Protein AF-A0A7J4R0X3-F1 (afdb_monomer)

Foldseek 3Di:
DDLCVVVVVDPDDDPVRVVVSVVVVVVVVVVVVVVVVVVVVVVVVVLVVVLVVLVVQDPDPLLSVVVNVLSVCLPDDDPPVVSCVVSVHDPVSSVVSLVSVVVVVVVVCVVPVVDPPPPPPRVSCVVSVD

Structure (mmCIF, N/CA/C/O backbone):
data_AF-A0A7J4R0X3-F1
#
_entry.id   AF-A0A7J4R0X3-F1
#
loop_
_atom_site.group_PDB
_atom_site.id
_atom_site.type_symbol
_atom_site.label_atom_id
_atom_site.label_alt_id
_atom_site.label_comp_id
_atom_site.label_asym_id
_atom_site.label_entity_id
_atom_site.label_seq_id
_atom_site.pdbx_PDB_ins_code
_atom_site.Cartn_x
_atom_site.Cartn_y
_atom_site.Cartn_z
_atom_site.occupancy
_atom_site.B_iso_or_equiv
_atom_site.auth_seq_id
_atom_site.auth_comp_id
_atom_site.auth_asym_id
_atom_site.auth_atom_id
_atom_site.pdbx_PDB_model_num
ATOM 1 N N . GLN A 1 1 ? -29.360 -4.473 13.380 1.00 57.16 1 GLN A N 1
ATOM 2 C CA . GLN A 1 1 ? -29.152 -3.102 13.885 1.00 57.16 1 GLN A CA 1
ATOM 3 C C . GLN A 1 1 ? -27.678 -2.934 14.168 1.00 57.16 1 GLN A C 1
ATOM 5 O O . GLN A 1 1 ? -27.073 -3.864 14.689 1.00 57.16 1 GLN A O 1
ATOM 10 N N . SER A 1 2 ? -27.101 -1.804 13.778 1.00 73.62 2 SER A N 1
ATOM 11 C CA . SER A 1 2 ? -25.704 -1.481 14.085 1.00 73.62 2 SER A CA 1
ATOM 12 C C . SER A 1 2 ? -25.530 -1.263 15.594 1.00 73.62 2 SER A C 1
ATOM 14 O O . SER A 1 2 ? -26.431 -0.723 16.236 1.00 73.62 2 SER A O 1
ATOM 16 N N . ILE A 1 3 ? -24.373 -1.624 16.166 1.00 70.69 3 ILE A N 1
ATOM 17 C CA . ILE A 1 3 ? -24.020 -1.296 17.565 1.00 70.69 3 ILE A CA 1
ATOM 18 C C . ILE A 1 3 ? -24.186 0.213 17.804 1.00 70.69 3 ILE A C 1
ATOM 20 O O . ILE A 1 3 ? -24.698 0.632 18.842 1.00 70.69 3 ILE A O 1
ATOM 24 N N . ALA A 1 4 ? -23.872 1.031 16.792 1.00 73.50 4 ALA A N 1
ATOM 25 C CA . ALA A 1 4 ? -24.095 2.471 16.818 1.00 73.50 4 ALA A CA 1
ATOM 26 C C . ALA A 1 4 ? -25.578 2.841 17.005 1.00 73.50 4 ALA A C 1
ATOM 28 O O . ALA A 1 4 ? -25.881 3.738 17.780 1.00 73.50 4 ALA A O 1
ATOM 29 N N . GLU A 1 5 ? -26.516 2.137 16.366 1.00 69.12 5 GLU A N 1
ATOM 30 C CA . GLU A 1 5 ? -27.960 2.386 16.518 1.00 69.12 5 GLU A CA 1
ATOM 31 C C . GLU A 1 5 ? -28.473 1.957 17.901 1.00 69.12 5 GLU A C 1
ATOM 33 O O . GLU A 1 5 ? -29.320 2.629 18.489 1.00 69.12 5 GLU A O 1
ATOM 38 N N . VAL A 1 6 ? -27.936 0.859 18.445 1.00 66.38 6 VAL A N 1
ATOM 39 C CA . VAL A 1 6 ? -28.319 0.327 19.763 1.00 66.38 6 VAL A CA 1
ATOM 40 C C . VAL A 1 6 ? -27.826 1.235 20.893 1.00 66.38 6 VAL A C 1
ATOM 42 O O . VAL A 1 6 ? -28.569 1.504 21.840 1.00 66.38 6 VAL A O 1
ATOM 45 N N . VAL A 1 7 ? -26.596 1.743 20.779 1.00 67.19 7 VAL A N 1
ATOM 46 C CA . VAL A 1 7 ? -25.968 2.607 21.789 1.00 67.19 7 VAL A CA 1
ATOM 47 C C . VAL A 1 7 ? -26.421 4.064 21.644 1.00 67.19 7 VAL A C 1
ATOM 49 O O . VAL A 1 7 ? -26.669 4.726 22.650 1.00 67.19 7 VAL A O 1
ATOM 52 N N . SER A 1 8 ? -26.621 4.569 20.420 1.00 65.62 8 SER A N 1
ATOM 53 C CA . SER A 1 8 ? -27.015 5.968 20.184 1.00 65.62 8 SER A CA 1
ATOM 54 C C . SER A 1 8 ? -28.412 6.315 20.712 1.00 65.62 8 SER A C 1
ATOM 56 O O . SER A 1 8 ? -28.684 7.487 20.967 1.00 65.62 8 SER A O 1
ATOM 58 N N . GLY A 1 9 ? -29.305 5.333 20.875 1.00 67.75 9 GLY A N 1
ATOM 59 C CA . GLY A 1 9 ? -30.666 5.556 21.371 1.00 67.75 9 GLY A CA 1
ATOM 60 C C . GLY A 1 9 ? -30.807 5.602 22.898 1.00 67.75 9 GLY A C 1
ATOM 61 O O . GLY A 1 9 ? -31.890 5.924 23.390 1.00 67.75 9 GLY A O 1
ATOM 62 N N . ARG A 1 10 ? -29.761 5.270 23.675 1.00 70.31 10 ARG A N 1
ATOM 63 C CA . ARG A 1 10 ? -29.865 5.109 25.139 1.00 70.31 10 ARG A CA 1
ATOM 64 C C . ARG A 1 10 ? -28.820 5.927 25.890 1.00 70.31 10 ARG A C 1
ATOM 66 O O . ARG A 1 10 ? -27.625 5.809 25.670 1.00 70.31 10 ARG A O 1
ATOM 73 N N . LYS A 1 11 ? -29.280 6.704 26.877 1.00 65.62 11 LYS A N 1
ATOM 74 C CA . LYS A 1 11 ? -28.422 7.564 27.717 1.00 65.62 11 LYS A CA 1
ATOM 75 C C . LYS A 1 11 ? -27.495 6.777 28.663 1.00 65.62 11 LYS A C 1
ATOM 77 O O . LYS A 1 11 ? -26.532 7.343 29.169 1.00 65.62 11 LYS A O 1
ATOM 82 N N . LYS A 1 12 ? -27.814 5.505 28.946 1.00 74.00 12 LYS A N 1
ATOM 83 C CA . LYS A 1 12 ? -27.030 4.566 29.767 1.00 74.00 12 LYS A CA 1
ATOM 84 C C . LYS A 1 12 ? -27.199 3.142 29.223 1.00 74.00 12 LYS A C 1
ATOM 86 O O . LYS A 1 12 ? -28.323 2.751 28.916 1.00 74.00 12 LYS A O 1
ATOM 91 N N . ILE A 1 13 ? -26.107 2.384 29.167 1.00 81.44 13 ILE A N 1
ATOM 92 C CA . ILE A 1 13 ? -26.079 0.933 28.919 1.00 81.44 13 ILE A CA 1
ATOM 93 C C . ILE A 1 13 ? -25.539 0.229 30.168 1.00 81.44 13 ILE A C 1
ATOM 95 O O . ILE A 1 13 ? -24.806 0.839 30.952 1.00 81.44 13 ILE A O 1
ATOM 99 N N . SER A 1 14 ? -25.929 -1.026 30.394 1.00 86.00 14 SER A N 1
ATOM 100 C CA . SER A 1 14 ? -25.381 -1.802 31.519 1.00 86.00 14 SER A CA 1
ATOM 101 C C . SER A 1 14 ? -23.927 -2.212 31.255 1.00 86.00 14 SER A C 1
ATOM 103 O O . SER A 1 14 ? -23.495 -2.257 30.105 1.00 86.00 14 SER A O 1
ATOM 105 N N . VAL A 1 15 ? -23.168 -2.545 32.306 1.00 83.62 15 VAL A N 1
ATOM 106 C CA . VAL A 1 15 ? -21.778 -3.022 32.160 1.00 83.62 15 VAL A CA 1
ATOM 107 C C . VAL A 1 15 ? -21.723 -4.296 31.313 1.00 83.62 15 VAL A C 1
ATOM 109 O O . VAL A 1 15 ? -20.911 -4.381 30.400 1.00 83.62 15 VAL A O 1
ATOM 112 N N . THR A 1 16 ? -22.621 -5.254 31.557 1.00 86.50 16 THR A N 1
ATOM 113 C CA . THR A 1 16 ? -22.699 -6.506 30.788 1.00 86.50 16 THR A CA 1
ATOM 114 C C . THR A 1 16 ? -23.006 -6.252 29.312 1.00 86.50 16 THR A C 1
ATOM 116 O O . THR A 1 16 ? -22.350 -6.817 28.446 1.00 86.50 16 THR A O 1
ATOM 119 N N . GLU A 1 17 ? -23.957 -5.360 29.017 1.00 84.38 17 GLU A N 1
ATOM 120 C CA . GLU A 1 17 ? -24.278 -4.950 27.643 1.00 84.38 17 GLU A CA 1
ATOM 121 C C . GLU A 1 17 ? -23.088 -4.245 26.973 1.00 84.38 17 GLU A C 1
ATOM 123 O O . GLU A 1 17 ? -22.778 -4.520 25.819 1.00 84.38 17 GLU A O 1
ATOM 128 N N . GLY A 1 18 ? -22.376 -3.387 27.710 1.00 86.50 18 GLY A N 1
ATOM 129 C CA . GLY A 1 18 ? -21.166 -2.724 27.227 1.00 86.50 18 GLY A CA 1
ATOM 130 C C . GLY A 1 18 ? -20.043 -3.700 26.872 1.00 86.50 18 GLY A C 1
ATOM 131 O O . GLY A 1 18 ? -19.424 -3.539 25.827 1.00 86.50 18 GLY A O 1
ATOM 132 N N . VAL A 1 19 ? -19.806 -4.728 27.695 1.00 89.94 19 VAL A N 1
ATOM 133 C CA . VAL A 1 19 ? -18.788 -5.758 27.419 1.00 89.94 19 VAL A CA 1
ATOM 134 C C . VAL A 1 19 ? -19.110 -6.523 26.134 1.00 89.94 19 VAL A C 1
ATOM 136 O O . VAL A 1 19 ? -18.225 -6.679 25.300 1.00 89.94 19 VAL A O 1
ATOM 139 N N . VAL A 1 20 ? -20.371 -6.916 25.929 1.00 90.94 20 VAL A N 1
ATOM 140 C CA . VAL A 1 20 ? -20.801 -7.612 24.701 1.00 90.94 20 VAL A CA 1
ATOM 141 C C . VAL A 1 20 ? -20.605 -6.733 23.462 1.00 90.94 20 VAL A C 1
ATOM 143 O O . VAL A 1 20 ? -20.089 -7.199 22.451 1.00 90.94 20 VAL A O 1
ATOM 146 N N . HIS A 1 21 ? -20.970 -5.448 23.529 1.00 88.56 21 HIS A N 1
ATOM 147 C CA . HIS A 1 21 ? -20.759 -4.526 22.404 1.00 88.56 21 HIS A CA 1
ATOM 148 C C . HIS A 1 21 ? -19.272 -4.317 22.096 1.00 88.56 21 HIS A C 1
ATOM 150 O O . HIS A 1 21 ? -18.897 -4.235 20.930 1.00 88.56 21 HIS A O 1
ATOM 156 N N . LEU A 1 22 ? -18.419 -4.235 23.121 1.00 90.38 22 LEU A N 1
ATOM 157 C CA . LEU A 1 22 ? -16.971 -4.103 22.942 1.00 90.38 22 LEU A CA 1
ATOM 158 C C . LEU A 1 22 ? -16.351 -5.354 22.309 1.00 90.38 22 LEU A C 1
ATOM 160 O O . LEU A 1 22 ? -15.498 -5.223 21.437 1.00 90.38 22 LEU A O 1
ATOM 164 N N . GLU A 1 23 ? -16.792 -6.546 22.708 1.00 93.81 23 GLU A N 1
ATOM 165 C CA . GLU A 1 23 ? -16.356 -7.809 22.104 1.00 93.81 23 GLU A CA 1
ATOM 166 C C . GLU A 1 23 ? -16.719 -7.860 20.614 1.00 93.81 23 GLU A C 1
ATOM 168 O O . GLU A 1 23 ? -15.847 -8.072 19.774 1.00 93.81 23 GLU A O 1
ATOM 173 N N . GLN A 1 24 ? -17.965 -7.527 20.267 1.00 92.81 24 GLN A N 1
ATOM 174 C CA . GLN A 1 24 ? -18.412 -7.473 18.870 1.00 92.81 24 GLN A CA 1
ATOM 175 C C .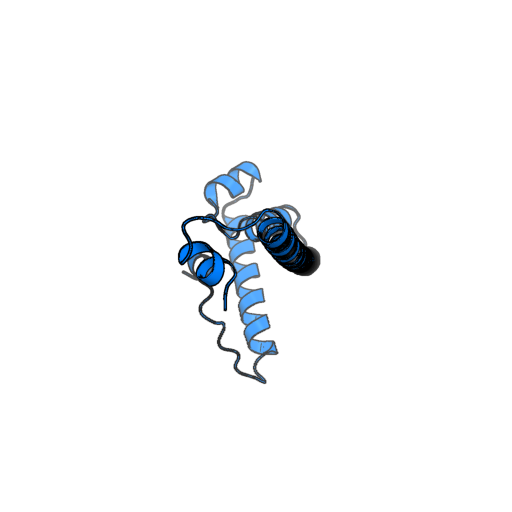 GLN A 1 24 ? -17.641 -6.438 18.037 1.00 92.81 24 GLN A C 1
ATOM 177 O O . GLN A 1 24 ? -17.324 -6.687 16.873 1.00 92.81 24 GLN A O 1
ATOM 182 N N . LEU A 1 25 ? -17.327 -5.269 18.608 1.00 93.25 25 LEU A N 1
ATOM 183 C CA . LEU A 1 25 ? -16.499 -4.265 17.933 1.00 93.25 25 LEU A CA 1
ATOM 184 C C . LEU A 1 25 ? -15.072 -4.772 17.710 1.00 93.25 25 LEU A C 1
ATOM 186 O O . LEU A 1 25 ? -14.523 -4.562 16.631 1.00 93.25 25 LEU A O 1
ATOM 190 N N . ASN A 1 26 ? -14.482 -5.456 18.691 1.00 95.94 26 ASN A N 1
ATOM 191 C CA . ASN A 1 26 ? -13.151 -6.039 18.543 1.00 95.94 26 ASN A CA 1
ATOM 192 C C . ASN A 1 26 ? -13.122 -7.097 17.436 1.00 95.94 26 ASN A C 1
ATOM 194 O O . ASN A 1 26 ? -12.239 -7.047 16.586 1.00 95.94 26 ASN A O 1
ATOM 198 N N . GLU A 1 27 ? -14.115 -7.986 17.368 1.00 96.50 27 GLU A N 1
ATOM 199 C CA . GLU A 1 27 ? -14.217 -8.975 16.286 1.00 96.50 27 GLU A CA 1
ATOM 200 C C . GLU A 1 27 ? -14.303 -8.314 14.899 1.00 96.50 27 GLU A C 1
ATOM 202 O O . GLU A 1 27 ? -13.666 -8.766 13.940 1.00 96.50 27 GLU A O 1
ATOM 207 N N . GLN A 1 28 ? -15.062 -7.217 14.782 1.00 95.88 28 GLN A N 1
ATOM 208 C CA . GLN A 1 28 ? -15.153 -6.441 13.542 1.00 95.88 28 GLN A CA 1
ATOM 209 C C . GLN A 1 28 ? -13.823 -5.776 13.177 1.00 95.88 28 GLN A C 1
ATOM 211 O O . GLN A 1 28 ? -13.431 -5.798 12.008 1.00 95.88 28 GLN A O 1
ATOM 216 N N . LEU A 1 29 ? -13.116 -5.208 14.157 1.00 96.69 29 LEU A N 1
ATOM 217 C CA . LEU A 1 29 ? -11.791 -4.625 13.948 1.00 96.69 29 LEU A CA 1
ATOM 218 C C . LEU A 1 29 ? -10.786 -5.687 13.495 1.00 96.69 29 LEU A C 1
ATOM 220 O O . LEU A 1 29 ? -10.101 -5.483 12.497 1.00 96.69 29 LEU A O 1
ATOM 224 N N . GLU A 1 30 ? -10.769 -6.856 14.131 1.00 97.31 30 GLU A N 1
ATOM 225 C CA . GLU A 1 30 ? -9.907 -7.965 13.718 1.00 97.31 30 GLU A CA 1
ATOM 226 C C . GLU A 1 30 ? -10.216 -8.449 12.296 1.00 97.31 30 GLU A C 1
ATOM 228 O O . GLU A 1 30 ? -9.317 -8.833 11.542 1.00 97.31 30 GLU A O 1
ATOM 233 N N . GLN A 1 31 ? -11.490 -8.450 11.895 1.00 97.06 31 GLN A N 1
ATOM 234 C CA . GLN A 1 31 ? -11.865 -8.783 10.524 1.00 97.06 31 GLN A CA 1
ATOM 235 C C . GLN A 1 31 ? -11.346 -7.742 9.527 1.00 97.06 31 GLN A C 1
ATOM 237 O O . GLN A 1 31 ? -10.830 -8.125 8.473 1.00 97.06 31 GLN A O 1
ATOM 242 N N . LEU A 1 32 ? -11.462 -6.452 9.853 1.00 96.75 32 LEU A N 1
ATOM 243 C CA . LEU A 1 32 ? -10.922 -5.369 9.032 1.00 96.75 32 LEU A CA 1
ATOM 244 C C . LEU A 1 32 ? -9.398 -5.447 8.929 1.00 96.75 32 LEU A C 1
ATOM 246 O O . LEU A 1 32 ? -8.863 -5.267 7.837 1.00 96.75 32 LEU A O 1
ATOM 250 N N . ASP A 1 33 ? -8.707 -5.786 10.014 1.00 96.06 33 ASP A N 1
ATOM 251 C CA . ASP A 1 33 ? -7.257 -5.971 10.005 1.00 96.06 33 ASP A CA 1
ATOM 252 C C . ASP A 1 33 ? -6.846 -7.133 9.095 1.00 96.06 33 ASP A C 1
ATOM 254 O O . ASP A 1 33 ? -5.985 -6.961 8.233 1.00 96.06 33 ASP A O 1
ATOM 258 N N . ARG A 1 34 ? -7.536 -8.280 9.160 1.00 95.81 34 ARG A N 1
ATOM 259 C CA . ARG A 1 34 ? -7.295 -9.396 8.224 1.00 95.81 34 ARG A CA 1
ATOM 260 C C . ARG A 1 34 ? -7.522 -8.994 6.766 1.00 95.81 34 ARG A C 1
ATOM 262 O O . ARG A 1 34 ? -6.755 -9.387 5.886 1.00 95.81 34 ARG A O 1
ATOM 269 N N . GLN A 1 35 ? -8.570 -8.218 6.490 1.00 96.31 35 GLN A N 1
ATOM 270 C CA . GLN A 1 35 ? -8.840 -7.707 5.143 1.00 96.31 35 GLN A CA 1
ATOM 271 C C . GLN A 1 35 ? -7.755 -6.729 4.683 1.00 96.31 35 GLN A C 1
ATOM 273 O O . GLN A 1 35 ? -7.297 -6.804 3.542 1.00 96.31 35 GLN A O 1
ATOM 278 N N . ARG A 1 36 ? -7.309 -5.838 5.570 1.00 94.94 36 ARG A N 1
ATOM 279 C CA . ARG A 1 36 ? -6.209 -4.908 5.316 1.00 94.94 36 ARG A CA 1
ATOM 280 C C . ARG A 1 36 ? -4.919 -5.658 5.005 1.00 94.94 36 ARG A C 1
ATOM 282 O O . ARG A 1 36 ? -4.258 -5.323 4.025 1.00 94.94 36 ARG A O 1
ATOM 289 N N . ASP A 1 37 ? -4.583 -6.680 5.778 1.00 92.94 37 ASP A N 1
ATOM 290 C CA . ASP A 1 37 ? -3.382 -7.483 5.559 1.00 92.94 37 ASP A CA 1
ATOM 291 C C . ASP A 1 37 ? -3.449 -8.248 4.233 1.00 92.94 37 ASP A C 1
ATOM 293 O O . ASP A 1 37 ? -2.467 -8.273 3.490 1.00 92.94 37 ASP A O 1
ATOM 297 N N . ALA A 1 38 ? -4.618 -8.784 3.868 1.00 93.81 38 ALA A N 1
ATOM 298 C CA . ALA A 1 38 ? -4.831 -9.400 2.558 1.00 93.81 38 ALA A CA 1
ATOM 299 C C . ALA A 1 38 ? -4.629 -8.398 1.406 1.00 93.81 38 ALA A C 1
ATOM 301 O O . ALA A 1 38 ? -3.989 -8.722 0.404 1.00 93.81 38 ALA A O 1
ATOM 302 N N . LEU A 1 39 ? -5.121 -7.164 1.555 1.00 89.88 39 LEU A N 1
ATOM 303 C CA . LEU A 1 39 ? -4.902 -6.092 0.580 1.00 89.88 39 LEU A CA 1
ATOM 304 C C . LEU A 1 39 ? -3.427 -5.688 0.488 1.00 89.88 39 LEU A C 1
ATOM 306 O O . LEU A 1 39 ? -2.921 -5.480 -0.614 1.00 89.88 39 LEU A O 1
ATOM 310 N N . ILE A 1 40 ? -2.718 -5.611 1.617 1.00 82.62 40 ILE A N 1
ATOM 311 C CA . ILE A 1 40 ? -1.272 -5.355 1.643 1.00 82.62 40 ILE A CA 1
ATOM 312 C C . ILE A 1 40 ? -0.524 -6.486 0.931 1.00 82.62 40 ILE A C 1
ATOM 314 O O . ILE A 1 40 ? 0.334 -6.212 0.092 1.00 82.62 40 ILE A O 1
ATOM 318 N N . ALA A 1 41 ? -0.861 -7.745 1.211 1.00 90.00 41 ALA A N 1
ATOM 319 C CA . ALA A 1 41 ? -0.245 -8.901 0.569 1.00 90.00 41 ALA A CA 1
ATOM 320 C C . ALA A 1 41 ? -0.470 -8.888 -0.949 1.00 90.00 41 ALA A C 1
ATOM 322 O O . ALA A 1 41 ? 0.485 -9.038 -1.713 1.00 90.00 41 ALA A O 1
ATOM 323 N N . LEU A 1 42 ? -1.702 -8.621 -1.396 1.00 87.50 42 LEU A N 1
ATOM 324 C CA . LEU A 1 42 ? -2.024 -8.488 -2.816 1.00 87.50 42 LEU A CA 1
ATOM 325 C C . LEU A 1 42 ? -1.255 -7.331 -3.465 1.00 87.50 42 LEU A C 1
ATOM 327 O O . LEU A 1 42 ? -0.698 -7.493 -4.550 1.00 87.50 42 LEU A O 1
ATOM 331 N N . HIS A 1 43 ? -1.175 -6.181 -2.794 1.00 83.88 43 HIS A N 1
ATOM 332 C CA . HIS A 1 43 ? -0.386 -5.044 -3.256 1.00 83.88 43 HIS A CA 1
ATOM 333 C C . HIS A 1 43 ? 1.089 -5.427 -3.454 1.00 83.88 43 HIS A C 1
ATOM 335 O O . HIS A 1 43 ? 1.662 -5.138 -4.506 1.00 83.88 43 HIS A O 1
ATOM 341 N N . GLN A 1 44 ? 1.702 -6.126 -2.491 1.00 86.56 44 GLN A N 1
ATOM 342 C CA . GLN A 1 44 ? 3.087 -6.591 -2.628 1.00 86.56 44 GLN A CA 1
ATOM 343 C C . GLN A 1 44 ? 3.246 -7.643 -3.728 1.00 86.56 44 GLN A C 1
ATOM 345 O O . GLN A 1 44 ? 4.221 -7.601 -4.476 1.00 86.56 44 GLN A O 1
ATOM 350 N N . GLN A 1 45 ? 2.284 -8.552 -3.881 1.00 87.06 45 GLN A N 1
ATOM 351 C CA . GLN A 1 45 ? 2.303 -9.552 -4.947 1.00 87.06 45 GLN A CA 1
ATOM 352 C C . GLN A 1 45 ? 2.249 -8.902 -6.335 1.00 87.06 45 GLN A C 1
ATOM 354 O O . GLN A 1 45 ? 3.003 -9.290 -7.228 1.00 87.06 45 GLN A O 1
ATOM 359 N N . ILE A 1 46 ? 1.377 -7.907 -6.523 1.00 83.56 46 ILE A N 1
ATOM 360 C CA . ILE A 1 46 ? 1.297 -7.140 -7.771 1.00 83.56 46 ILE A CA 1
ATOM 361 C C . ILE A 1 46 ? 2.619 -6.409 -8.010 1.00 83.56 46 ILE A C 1
ATOM 363 O O . ILE A 1 46 ? 3.183 -6.539 -9.093 1.00 83.56 46 ILE A O 1
ATOM 367 N N . ARG A 1 47 ? 3.160 -5.718 -6.999 1.00 82.94 47 ARG A N 1
ATOM 368 C CA . ARG A 1 47 ? 4.455 -5.030 -7.107 1.00 82.94 47 ARG A CA 1
ATOM 369 C C . ARG A 1 47 ? 5.576 -5.984 -7.523 1.00 82.94 47 ARG A C 1
ATOM 371 O O . ARG A 1 47 ? 6.313 -5.670 -8.449 1.00 82.94 47 ARG A O 1
ATOM 378 N N . GLY A 1 48 ? 5.670 -7.159 -6.900 1.00 82.56 48 GLY A N 1
ATOM 379 C CA . GLY A 1 48 ? 6.676 -8.168 -7.242 1.00 82.56 48 GLY A CA 1
ATOM 380 C C . GLY A 1 48 ? 6.541 -8.681 -8.678 1.00 82.56 48 GLY A C 1
ATOM 381 O O . GLY A 1 48 ? 7.538 -8.817 -9.381 1.00 82.56 48 GLY A O 1
ATOM 382 N N . ARG A 1 49 ? 5.308 -8.898 -9.155 1.00 85.94 49 ARG A N 1
ATOM 383 C CA . ARG A 1 49 ? 5.044 -9.291 -10.551 1.00 85.94 49 ARG A CA 1
ATOM 384 C C . ARG A 1 49 ? 5.459 -8.218 -11.551 1.00 85.94 49 ARG A C 1
ATOM 386 O O . ARG A 1 49 ? 6.070 -8.546 -12.561 1.00 85.94 49 ARG A O 1
ATOM 393 N N . VA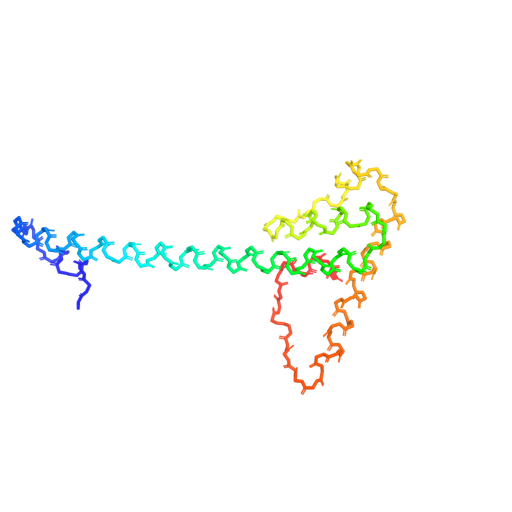L A 1 50 ? 5.127 -6.957 -11.276 1.00 82.12 50 VAL A N 1
ATOM 394 C CA . VAL A 1 50 ? 5.522 -5.841 -12.144 1.00 82.12 50 VAL A CA 1
ATOM 395 C C . VAL A 1 50 ? 7.042 -5.680 -12.128 1.00 82.12 50 VAL A C 1
ATOM 397 O O . VAL A 1 50 ? 7.637 -5.540 -13.188 1.00 82.12 50 VAL A O 1
ATOM 400 N N . SER A 1 51 ? 7.678 -5.776 -10.958 1.00 82.94 51 SER A N 1
ATOM 401 C CA . SER A 1 51 ? 9.13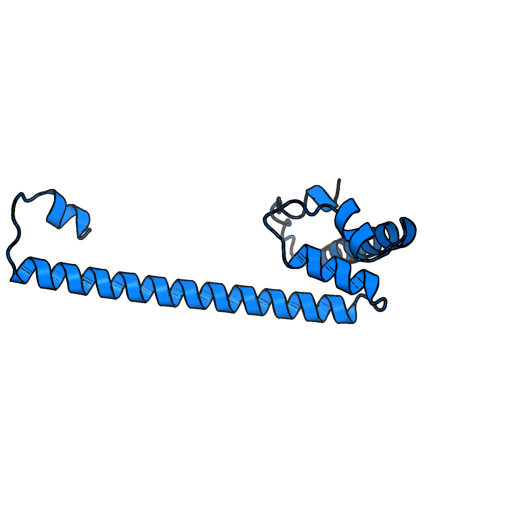4 -5.685 -10.818 1.00 82.94 51 SER A CA 1
ATOM 402 C C . SER A 1 51 ? 9.856 -6.760 -11.646 1.00 82.94 51 SER A C 1
ATOM 404 O O . SER A 1 51 ? 10.728 -6.432 -12.446 1.00 82.94 51 SER A O 1
ATOM 406 N N . ALA A 1 52 ? 9.405 -8.017 -11.572 1.00 85.00 52 ALA A N 1
ATOM 407 C CA . ALA A 1 52 ? 9.953 -9.105 -12.385 1.00 85.00 52 ALA A CA 1
ATOM 408 C C . ALA A 1 52 ? 9.754 -8.895 -13.901 1.00 85.00 52 ALA A C 1
ATOM 410 O O . ALA A 1 52 ? 10.625 -9.248 -14.697 1.00 85.00 52 ALA A O 1
ATOM 411 N N . ALA A 1 53 ? 8.619 -8.315 -14.311 1.00 83.19 53 ALA A N 1
ATOM 412 C CA . ALA A 1 53 ? 8.375 -7.975 -15.712 1.00 83.19 53 ALA A CA 1
ATOM 413 C C . ALA A 1 53 ? 9.325 -6.868 -16.194 1.00 83.19 53 ALA A C 1
ATOM 415 O O . ALA A 1 53 ? 9.940 -7.013 -17.244 1.00 83.19 53 ALA A O 1
ATOM 416 N N . VAL A 1 54 ? 9.527 -5.815 -15.394 1.00 84.69 54 VAL A N 1
ATOM 417 C CA . VAL A 1 54 ? 10.492 -4.740 -15.691 1.00 84.69 54 VAL A CA 1
ATOM 418 C C . VAL A 1 54 ? 11.908 -5.290 -15.830 1.00 84.69 54 VAL A C 1
ATOM 420 O O . VAL A 1 54 ? 12.606 -4.942 -16.778 1.00 84.69 54 VAL A O 1
ATOM 423 N N . ASP A 1 55 ? 12.322 -6.187 -14.936 1.00 84.25 55 ASP A N 1
ATOM 424 C CA . ASP A 1 55 ? 13.653 -6.795 -15.007 1.00 84.25 55 ASP A CA 1
ATOM 425 C C . ASP A 1 55 ? 13.856 -7.664 -16.259 1.00 84.25 55 ASP A C 1
ATOM 427 O O . ASP A 1 55 ? 14.991 -7.856 -16.691 1.00 84.25 55 ASP A O 1
ATOM 431 N N . THR A 1 56 ? 12.768 -8.164 -16.853 1.00 85.12 56 THR A N 1
ATOM 432 C CA . THR A 1 56 ? 12.788 -8.935 -18.106 1.00 85.12 56 THR A CA 1
ATOM 433 C C . THR A 1 56 ? 12.732 -8.030 -19.340 1.00 85.12 56 THR A C 1
ATOM 435 O O . THR A 1 56 ? 13.401 -8.296 -20.334 1.00 85.12 56 THR A O 1
ATOM 438 N N . ASP A 1 57 ? 11.932 -6.962 -19.293 1.00 81.00 57 ASP A N 1
ATOM 439 C CA . ASP A 1 57 ? 11.621 -6.117 -20.451 1.00 81.00 57 ASP A CA 1
ATOM 440 C C . ASP A 1 57 ? 12.652 -5.006 -20.720 1.00 81.00 57 ASP A C 1
ATOM 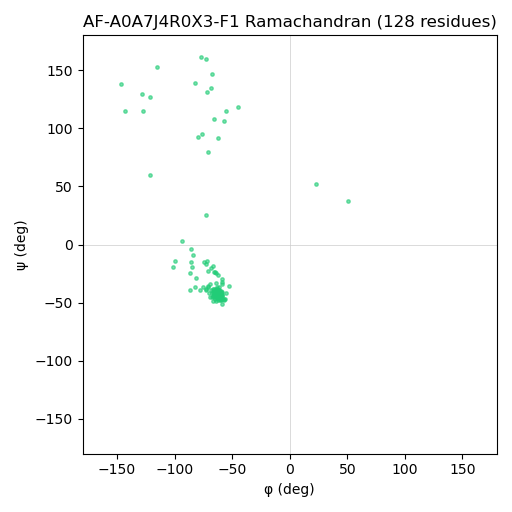442 O O . ASP A 1 57 ? 12.640 -4.415 -21.811 1.00 81.00 57 ASP A O 1
ATOM 446 N N . PHE A 1 58 ? 13.515 -4.716 -19.739 1.00 81.56 58 PHE A N 1
ATOM 447 C CA . PHE A 1 58 ? 14.522 -3.656 -19.780 1.00 81.56 58 PHE A CA 1
ATOM 448 C C . PHE A 1 58 ? 15.912 -4.204 -19.434 1.00 81.56 58 PHE A C 1
ATOM 450 O O . PHE A 1 58 ? 16.185 -4.598 -18.303 1.00 81.56 58 PHE A O 1
ATOM 457 N N . GLU A 1 59 ? 16.833 -4.171 -20.396 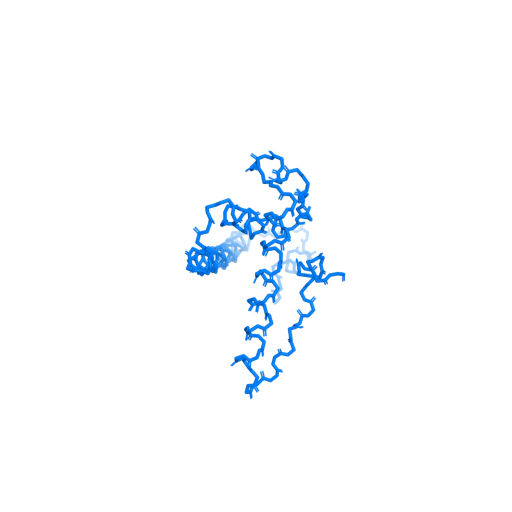1.00 78.75 59 GLU A N 1
ATOM 458 C CA . GLU A 1 59 ? 18.213 -4.631 -20.189 1.00 78.75 59 GLU A CA 1
ATOM 459 C C . GLU A 1 59 ? 19.054 -3.587 -19.434 1.00 78.75 59 GLU A C 1
ATOM 461 O O . GLU A 1 59 ? 19.836 -3.918 -18.533 1.00 78.75 59 GLU A O 1
ATOM 466 N N . ASP A 1 60 ? 18.851 -2.307 -19.749 1.00 82.81 60 ASP A N 1
ATOM 467 C CA . ASP A 1 60 ? 19.622 -1.212 -19.174 1.00 82.81 60 ASP A CA 1
ATOM 468 C C . ASP A 1 60 ? 19.254 -0.959 -17.700 1.00 82.81 60 ASP A C 1
ATOM 470 O O . ASP A 1 60 ? 18.086 -0.866 -17.311 1.00 82.81 60 ASP A O 1
ATOM 474 N N . TYR A 1 61 ? 20.282 -0.864 -16.855 1.00 80.50 61 TYR A N 1
ATOM 475 C CA . TYR A 1 61 ? 20.129 -0.692 -15.410 1.00 80.50 61 TYR A CA 1
ATOM 476 C C . TYR A 1 61 ? 19.467 0.642 -15.041 1.00 80.50 61 TYR A C 1
ATOM 478 O O . TYR A 1 61 ? 18.629 0.706 -14.138 1.00 80.50 61 TYR A O 1
ATOM 486 N N . SER A 1 62 ? 19.835 1.712 -15.739 1.00 76.12 62 SER A N 1
ATOM 487 C CA . SER A 1 62 ? 19.341 3.059 -15.472 1.00 76.12 62 SER A CA 1
ATOM 488 C C . SER A 1 62 ? 17.869 3.197 -15.887 1.00 76.12 62 SER A C 1
ATOM 490 O O . SER A 1 62 ? 17.060 3.774 -15.156 1.00 76.12 62 SER A O 1
ATOM 492 N N . GLN A 1 63 ? 17.487 2.524 -16.978 1.00 77.00 63 GLN A N 1
ATOM 493 C CA . GLN A 1 63 ? 16.104 2.383 -17.420 1.00 77.00 63 GLN A CA 1
ATOM 494 C C . GLN A 1 63 ? 15.253 1.598 -16.415 1.00 77.00 63 GLN A C 1
ATOM 496 O O . GLN A 1 63 ? 14.196 2.080 -16.005 1.00 77.00 63 GLN A O 1
ATOM 501 N N . ARG A 1 64 ? 15.731 0.434 -15.952 1.00 85.06 64 ARG A N 1
ATOM 502 C CA . ARG A 1 64 ? 15.058 -0.356 -14.902 1.00 85.06 64 ARG A CA 1
ATOM 503 C C . ARG A 1 64 ? 14.851 0.444 -13.629 1.00 85.06 64 ARG A C 1
ATOM 505 O O . ARG A 1 64 ? 13.749 0.466 -13.092 1.00 85.06 64 ARG A O 1
ATOM 512 N N . THR A 1 65 ? 15.896 1.128 -13.170 1.00 79.56 65 THR A N 1
ATOM 513 C CA . THR A 1 65 ? 15.848 1.929 -11.941 1.00 79.56 65 THR A CA 1
ATOM 514 C C . THR A 1 65 ? 14.790 3.025 -12.039 1.00 79.56 65 THR A C 1
ATOM 516 O O . THR A 1 65 ? 14.009 3.212 -11.107 1.00 79.56 65 THR A O 1
ATOM 519 N N . MET A 1 66 ? 14.701 3.698 -13.190 1.00 77.69 66 MET A N 1
ATOM 520 C CA . MET A 1 66 ? 13.669 4.702 -13.416 1.00 77.69 66 MET A CA 1
ATOM 521 C C . MET A 1 66 ? 12.264 4.086 -13.429 1.00 77.69 66 MET A C 1
ATOM 523 O O . MET A 1 66 ? 11.383 4.588 -12.741 1.00 77.69 66 MET A O 1
ATOM 527 N N . VAL A 1 67 ? 12.035 2.977 -14.138 1.00 79.50 67 VAL A N 1
ATOM 528 C CA . VAL A 1 67 ? 10.707 2.337 -14.177 1.00 79.50 67 VAL A CA 1
ATOM 529 C C . VAL A 1 67 ? 10.282 1.823 -12.794 1.00 79.50 67 VAL A C 1
ATOM 531 O O . VAL A 1 67 ? 9.135 2.041 -12.400 1.00 79.50 67 VAL A O 1
ATOM 534 N N . HIS A 1 68 ? 11.195 1.233 -12.013 1.00 81.31 68 HIS A N 1
ATOM 535 C CA . HIS A 1 68 ? 10.925 0.826 -10.627 1.00 81.31 68 HIS A CA 1
ATOM 536 C C . HIS A 1 68 ? 10.521 2.023 -9.752 1.00 81.31 68 HIS A C 1
ATOM 538 O O . HIS A 1 68 ? 9.476 1.966 -9.104 1.00 81.31 68 HIS A O 1
ATOM 544 N N . ALA A 1 69 ? 11.254 3.143 -9.801 1.00 76.12 69 ALA A N 1
ATOM 545 C CA . ALA A 1 69 ? 10.919 4.355 -9.038 1.00 76.12 69 ALA A CA 1
ATOM 546 C C . ALA A 1 69 ? 9.517 4.905 -9.369 1.00 76.12 69 ALA A C 1
ATOM 548 O O . ALA A 1 69 ? 8.796 5.417 -8.504 1.00 76.12 69 ALA A O 1
ATOM 549 N N . LEU A 1 70 ? 9.107 4.762 -10.629 1.00 72.75 70 LEU A N 1
ATOM 550 C CA . LEU A 1 70 ? 7.809 5.211 -11.109 1.00 72.75 70 LEU A CA 1
ATOM 551 C C . LEU A 1 70 ? 6.661 4.294 -10.655 1.00 72.75 70 LEU A C 1
ATOM 553 O O . LEU A 1 70 ? 5.587 4.786 -10.309 1.00 72.75 70 LEU A O 1
ATOM 557 N N . ILE A 1 71 ? 6.886 2.977 -10.596 1.00 73.19 71 ILE A N 1
ATOM 558 C CA . ILE A 1 71 ? 5.914 1.998 -10.072 1.00 73.19 71 ILE A CA 1
ATOM 559 C C . ILE A 1 71 ? 5.739 2.142 -8.556 1.00 73.19 71 ILE A C 1
ATOM 561 O O . ILE A 1 71 ? 4.645 1.933 -8.030 1.00 73.19 71 ILE A O 1
ATOM 565 N N . GLU A 1 72 ? 6.804 2.507 -7.843 1.00 69.00 72 GLU A N 1
ATOM 566 C CA . GLU A 1 72 ? 6.805 2.648 -6.384 1.00 69.00 72 GLU A CA 1
ATOM 567 C C . GLU A 1 72 ? 6.054 3.888 -5.882 1.00 69.00 72 GLU A C 1
ATOM 569 O O . GLU A 1 72 ? 5.646 3.926 -4.718 1.00 69.00 72 GLU A O 1
ATOM 574 N N . THR A 1 73 ? 5.786 4.862 -6.762 1.00 60.56 73 THR A N 1
ATOM 575 C CA . THR A 1 73 ? 5.171 6.147 -6.394 1.00 60.56 73 THR A CA 1
ATOM 576 C C . THR A 1 73 ? 3.849 6.422 -7.135 1.00 60.56 73 THR A C 1
ATOM 578 O O . THR A 1 73 ? 3.713 7.438 -7.813 1.00 60.56 73 THR A O 1
ATOM 581 N N . PRO A 1 74 ? 2.802 5.584 -7.000 1.00 55.16 74 PRO A N 1
ATOM 582 C CA . PRO A 1 74 ? 1.583 5.736 -7.800 1.00 55.16 74 PRO A CA 1
ATOM 583 C C . PRO A 1 74 ? 0.713 6.948 -7.415 1.00 55.16 74 PRO A C 1
ATOM 585 O O . PRO A 1 74 ? -0.196 7.306 -8.159 1.00 55.16 74 PRO A O 1
ATOM 588 N N . ARG A 1 75 ? 0.942 7.574 -6.249 1.00 54.66 75 ARG A N 1
ATOM 589 C CA . ARG A 1 75 ? 0.093 8.664 -5.718 1.00 54.66 75 ARG A CA 1
ATOM 590 C C . ARG A 1 75 ? 0.641 10.073 -5.950 1.00 54.66 75 ARG A C 1
ATOM 592 O O . ARG A 1 75 ? -0.100 11.033 -5.759 1.00 54.66 75 ARG A O 1
ATOM 599 N N . ILE A 1 76 ? 1.912 10.212 -6.323 1.00 56.66 76 ILE A N 1
ATOM 600 C CA . ILE A 1 76 ? 2.567 11.508 -6.543 1.00 56.66 76 ILE A CA 1
ATOM 601 C C . ILE A 1 76 ? 3.053 11.506 -7.982 1.00 56.66 76 ILE A C 1
ATOM 603 O O . ILE A 1 76 ? 3.746 10.575 -8.380 1.00 56.66 76 ILE A O 1
ATOM 607 N N . LYS A 1 77 ? 2.686 12.530 -8.762 1.00 62.69 77 LYS A N 1
ATOM 608 C CA . LYS A 1 77 ? 3.234 12.711 -10.108 1.00 62.69 77 LYS A CA 1
ATOM 609 C C . LYS A 1 77 ? 4.766 12.744 -9.985 1.00 62.69 77 LYS A C 1
ATOM 611 O O . LYS A 1 77 ? 5.276 13.664 -9.347 1.00 62.69 77 LYS A O 1
ATOM 616 N N . PRO A 1 78 ? 5.488 11.769 -10.547 1.00 65.62 78 PRO A N 1
ATOM 617 C CA . PRO A 1 78 ? 6.929 11.709 -10.402 1.00 65.62 78 PRO A CA 1
ATOM 618 C C . PRO A 1 78 ? 7.572 12.864 -11.170 1.00 65.62 78 PRO A C 1
ATOM 620 O O . PRO A 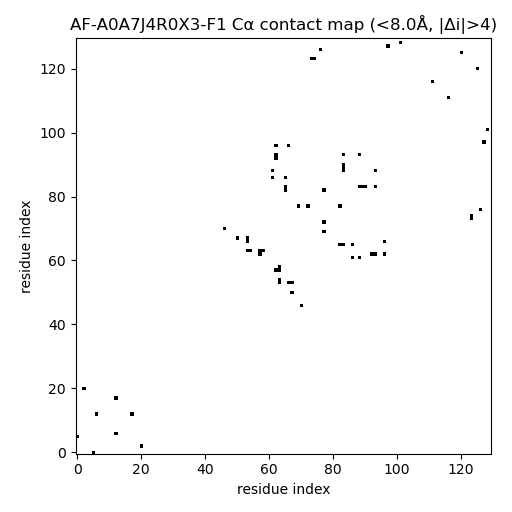1 78 ? 7.200 13.166 -12.308 1.00 65.62 78 PRO A O 1
ATOM 623 N N . ASP A 1 79 ? 8.532 13.528 -10.531 1.00 75.31 79 ASP A N 1
ATOM 624 C CA . ASP A 1 79 ? 9.351 14.544 -11.183 1.00 75.31 79 ASP A CA 1
ATOM 625 C C . ASP A 1 79 ? 10.434 13.843 -12.007 1.00 75.31 79 ASP A C 1
ATOM 627 O O . ASP A 1 79 ? 11.512 13.508 -11.515 1.00 75.31 79 ASP A O 1
ATOM 631 N N . LEU A 1 80 ? 10.121 13.603 -13.281 1.00 72.69 80 LEU A N 1
ATOM 632 C CA . LEU A 1 80 ? 11.029 12.951 -14.227 1.00 72.69 80 LEU A CA 1
ATOM 633 C C . LEU A 1 80 ? 12.352 13.716 -14.386 1.00 72.69 80 LEU A C 1
ATOM 635 O O . LEU A 1 80 ? 13.383 13.104 -14.651 1.00 72.69 80 LEU A O 1
ATOM 639 N N . GLY A 1 81 ? 12.338 15.042 -14.215 1.00 73.69 81 GLY A N 1
ATOM 640 C CA . GLY A 1 81 ? 13.540 15.867 -14.297 1.00 73.69 81 GLY A CA 1
ATOM 641 C C . GLY A 1 81 ? 14.450 15.678 -13.086 1.00 73.69 81 GLY A C 1
ATOM 642 O O . GLY A 1 81 ? 15.670 15.617 -13.242 1.00 73.69 81 GLY A O 1
ATOM 643 N N . LEU A 1 82 ? 13.869 15.552 -11.891 1.00 77.88 82 LEU A N 1
ATOM 644 C CA . LEU A 1 82 ? 14.611 15.215 -10.677 1.00 77.88 82 LEU A CA 1
ATOM 645 C C . LEU A 1 82 ? 15.174 13.790 -10.750 1.00 77.88 82 LEU A C 1
ATOM 647 O O . LEU A 1 82 ? 16.373 13.609 -10.554 1.00 77.88 82 LEU A O 1
ATOM 651 N N . MET A 1 83 ? 14.348 12.808 -11.124 1.00 73.81 83 MET A N 1
ATOM 652 C CA . MET A 1 83 ? 14.772 11.408 -11.253 1.00 73.81 83 MET A CA 1
ATOM 653 C C . MET A 1 83 ? 15.914 11.248 -12.258 1.00 73.81 83 MET A C 1
ATOM 655 O O . MET A 1 83 ? 16.899 10.573 -11.977 1.00 73.81 83 MET A O 1
ATOM 659 N N . ALA A 1 84 ? 15.830 11.915 -13.410 1.00 75.06 84 ALA A N 1
ATOM 660 C CA . ALA A 1 84 ? 16.896 11.870 -14.401 1.00 75.06 84 ALA A CA 1
ATOM 661 C C . ALA A 1 84 ? 18.223 12.427 -13.875 1.00 75.06 84 ALA A C 1
ATOM 663 O O . ALA A 1 84 ? 19.280 11.869 -14.158 1.00 75.06 84 ALA A O 1
ATOM 664 N N . ARG A 1 85 ? 18.176 13.503 -13.081 1.00 80.25 85 ARG A N 1
ATOM 665 C CA . ARG A 1 85 ? 19.372 14.078 -12.452 1.00 80.25 85 ARG A CA 1
ATOM 666 C C . ARG A 1 85 ? 19.963 13.147 -11.400 1.00 80.25 85 ARG A C 1
ATOM 668 O O . ARG A 1 85 ? 21.171 12.952 -11.395 1.00 80.25 85 ARG A O 1
ATOM 675 N N . GLU A 1 86 ? 19.131 12.570 -10.537 1.00 81.00 86 GLU A N 1
ATOM 676 C CA . GLU A 1 86 ? 19.576 11.635 -9.492 1.00 81.00 86 GLU A CA 1
ATOM 677 C C . GLU A 1 86 ? 20.181 10.354 -10.080 1.00 81.00 86 GLU A C 1
ATOM 679 O O . GLU A 1 86 ? 21.134 9.805 -9.530 1.00 81.00 86 GLU A O 1
ATOM 684 N N . LEU A 1 87 ? 19.668 9.913 -11.229 1.00 77.25 87 LEU A N 1
ATOM 685 C CA . LEU A 1 87 ? 20.117 8.709 -11.927 1.00 77.25 87 LEU A CA 1
ATOM 686 C C . LEU A 1 87 ? 21.192 8.973 -12.996 1.00 77.25 87 LEU A C 1
ATOM 688 O O . LEU A 1 87 ? 21.603 8.032 -13.672 1.00 77.25 87 LEU A O 1
ATOM 692 N N . ASN A 1 88 ? 21.666 10.218 -13.150 1.00 81.31 88 ASN A N 1
ATOM 693 C CA . ASN A 1 88 ? 22.600 10.641 -14.206 1.00 81.31 88 ASN A CA 1
ATOM 694 C C . ASN A 1 88 ? 22.162 10.227 -15.629 1.00 81.31 88 ASN A C 1
ATOM 696 O O . ASN A 1 88 ? 22.989 9.875 -16.470 1.00 81.31 88 ASN A O 1
ATOM 700 N N . LEU A 1 89 ? 20.858 10.276 -15.901 1.00 80.69 89 LEU A N 1
ATOM 701 C CA . LEU A 1 89 ? 20.264 9.922 -17.187 1.00 80.69 89 LEU A CA 1
ATOM 702 C C . LEU A 1 89 ? 20.349 11.081 -18.179 1.00 80.69 89 LEU A C 1
ATOM 704 O O . LEU A 1 89 ? 20.068 12.237 -17.848 1.00 80.69 89 LEU A O 1
ATOM 708 N N . SER A 1 90 ? 20.667 10.765 -19.433 1.00 82.12 90 SER A N 1
ATOM 709 C CA . SER A 1 90 ? 20.545 11.721 -20.530 1.00 82.12 90 SER A CA 1
ATOM 710 C C . SER A 1 90 ? 19.084 11.880 -20.970 1.00 82.12 90 SER A C 1
ATOM 712 O O . SER A 1 90 ? 18.239 11.011 -20.749 1.00 82.12 90 SER A O 1
ATOM 714 N N . GLN A 1 91 ? 18.773 12.972 -21.676 1.00 77.44 91 GLN A N 1
ATOM 715 C CA . GLN A 1 91 ? 17.441 13.165 -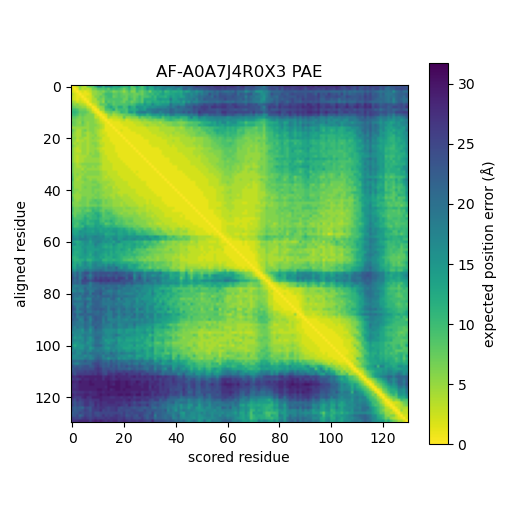22.270 1.00 77.44 91 GLN A CA 1
ATOM 716 C C . GLN A 1 91 ? 17.066 12.039 -23.251 1.00 77.44 91 GLN A C 1
ATOM 718 O O . GLN A 1 91 ? 15.890 11.686 -23.359 1.00 77.44 91 GLN A O 1
ATOM 723 N N . SER A 1 92 ? 18.051 11.461 -23.949 1.00 80.38 92 SER A N 1
ATOM 724 C CA . SER A 1 92 ? 17.844 10.293 -24.811 1.00 80.38 92 SER A CA 1
ATOM 725 C C . SER A 1 92 ? 17.458 9.049 -24.016 1.00 80.38 92 SER A C 1
ATOM 727 O O . SER A 1 92 ? 16.567 8.326 -24.455 1.00 80.38 92 SER A O 1
ATOM 729 N N . ASP A 1 93 ? 18.044 8.834 -22.836 1.00 75.69 93 ASP A N 1
ATOM 730 C CA . ASP A 1 93 ? 17.715 7.677 -21.996 1.00 75.69 93 ASP A CA 1
ATOM 731 C C . ASP A 1 93 ? 16.283 7.778 -21.468 1.00 75.69 93 ASP A C 1
ATOM 733 O O . ASP A 1 93 ? 15.523 6.814 -21.538 1.00 75.69 93 ASP A O 1
ATOM 737 N N . ILE A 1 94 ? 15.861 8.972 -21.037 1.00 77.25 94 ILE A N 1
ATOM 738 C CA . ILE A 1 94 ? 14.474 9.221 -20.617 1.00 77.25 94 ILE A CA 1
ATOM 739 C C . ILE A 1 94 ? 13.504 8.954 -21.764 1.00 77.25 94 ILE A C 1
ATOM 741 O O . ILE A 1 94 ? 12.496 8.269 -21.586 1.00 77.25 94 ILE A O 1
ATOM 745 N N . SER A 1 95 ? 13.802 9.475 -22.955 1.00 78.25 95 SER A N 1
ATOM 746 C CA . SER A 1 95 ? 12.957 9.266 -24.129 1.00 78.25 95 SER A CA 1
ATOM 747 C C . SER A 1 95 ? 12.871 7.787 -24.518 1.00 78.25 95 SER A C 1
ATOM 749 O O . SER A 1 95 ? 11.779 7.313 -24.846 1.00 78.25 95 SER A O 1
ATOM 751 N N . ALA A 1 96 ? 13.977 7.045 -24.422 1.00 80.06 96 ALA A N 1
ATOM 752 C CA . ALA A 1 96 ? 14.017 5.610 -24.679 1.00 80.06 96 ALA A CA 1
ATOM 753 C C . ALA A 1 96 ? 13.149 4.830 -23.679 1.00 80.06 96 ALA A C 1
ATOM 755 O O . ALA A 1 96 ? 12.320 4.024 -24.102 1.00 80.06 96 ALA A O 1
ATOM 756 N N . VAL A 1 97 ? 13.250 5.132 -22.378 1.00 77.12 97 VAL A N 1
ATOM 757 C CA . VAL A 1 97 ? 12.390 4.528 -21.343 1.00 77.12 97 VAL A CA 1
ATOM 758 C C . VAL A 1 97 ? 10.924 4.801 -21.624 1.00 77.12 97 VAL A C 1
ATOM 760 O O . VAL A 1 97 ? 10.121 3.872 -21.669 1.00 77.12 97 VAL A O 1
ATOM 763 N N . MET A 1 98 ? 10.564 6.063 -21.853 1.00 77.12 98 MET A N 1
ATOM 764 C CA . MET A 1 98 ? 9.172 6.452 -22.076 1.00 77.12 98 MET A CA 1
ATOM 765 C C . MET A 1 98 ? 8.589 5.803 -23.337 1.00 77.12 98 MET A C 1
ATOM 767 O O . MET A 1 98 ? 7.433 5.375 -23.336 1.00 77.12 98 MET A O 1
ATOM 771 N N . SER A 1 99 ? 9.390 5.686 -24.399 1.00 78.88 99 SER A N 1
ATOM 772 C CA . SER A 1 99 ? 8.988 5.009 -25.637 1.00 78.88 99 SER A CA 1
ATOM 773 C C . SER A 1 99 ? 8.779 3.514 -25.403 1.00 78.88 99 SER A C 1
ATOM 775 O O . SER A 1 99 ? 7.744 2.969 -25.782 1.00 78.88 99 SER A O 1
ATOM 777 N N . ARG A 1 100 ? 9.706 2.862 -24.693 1.00 75.19 100 ARG A N 1
ATOM 778 C CA . ARG A 1 100 ? 9.631 1.432 -24.386 1.00 75.19 100 ARG A CA 1
ATOM 779 C C . ARG A 1 100 ? 8.449 1.088 -23.479 1.00 75.19 100 ARG A C 1
ATOM 781 O O . ARG A 1 100 ? 7.731 0.130 -23.752 1.00 75.19 100 ARG A O 1
ATOM 788 N N . VAL A 1 101 ? 8.198 1.893 -22.444 1.00 73.88 101 VAL A N 1
ATOM 789 C CA . VAL A 1 101 ? 7.020 1.751 -21.571 1.00 73.88 101 VAL A CA 1
ATOM 790 C C . VAL A 1 101 ? 5.731 1.864 -22.389 1.00 73.88 101 VAL A C 1
ATOM 792 O O . VAL A 1 101 ? 4.839 1.028 -22.246 1.00 73.88 101 VAL A 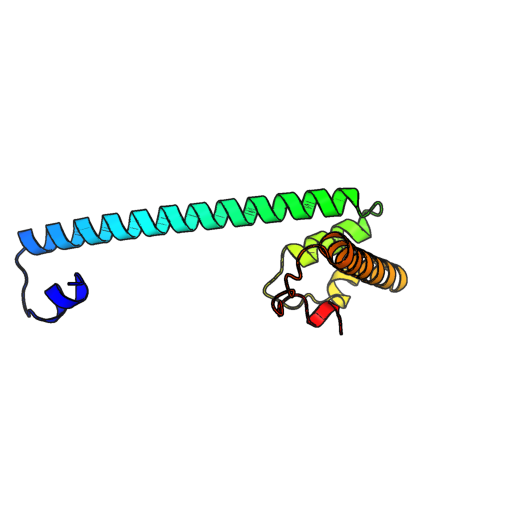O 1
ATOM 795 N N . ARG A 1 102 ? 5.638 2.849 -23.293 1.00 73.00 102 ARG A N 1
ATOM 796 C CA . ARG A 1 102 ? 4.472 3.020 -24.175 1.00 73.00 102 ARG A CA 1
ATOM 797 C C . ARG A 1 102 ? 4.254 1.808 -25.080 1.00 73.00 102 ARG A C 1
ATOM 799 O O . ARG A 1 102 ? 3.129 1.330 -25.187 1.00 73.00 102 ARG A O 1
ATOM 806 N N . GLU A 1 103 ? 5.312 1.284 -25.696 1.00 75.25 103 GLU A N 1
ATOM 807 C CA . GLU A 1 103 ? 5.229 0.074 -26.521 1.00 75.25 103 GLU A CA 1
ATOM 808 C C . GLU A 1 103 ? 4.721 -1.139 -25.738 1.00 75.25 103 GLU A C 1
ATOM 810 O O . GLU A 1 103 ? 3.908 -1.899 -26.258 1.00 75.25 103 GLU A O 1
ATOM 815 N N . LEU A 1 104 ? 5.175 -1.330 -24.496 1.00 70.44 104 LEU A N 1
ATOM 816 C CA . LEU A 1 104 ? 4.721 -2.431 -23.643 1.00 70.44 104 LEU A CA 1
ATOM 817 C C . LEU A 1 104 ? 3.231 -2.304 -23.303 1.00 70.44 104 LEU A C 1
ATOM 819 O O . LEU A 1 104 ? 2.499 -3.291 -23.387 1.00 70.44 104 LEU A O 1
ATOM 823 N N . VAL A 1 105 ? 2.764 -1.091 -22.989 1.00 68.25 105 VAL A N 1
ATOM 824 C CA . VAL A 1 105 ? 1.341 -0.814 -22.731 1.00 68.25 105 VAL A CA 1
ATOM 825 C C . VAL A 1 105 ? 0.487 -1.107 -23.970 1.00 68.25 105 VAL A C 1
ATOM 827 O O . VAL A 1 105 ? -0.538 -1.782 -23.866 1.00 68.25 105 VAL A O 1
ATOM 830 N N . GLU A 1 106 ? 0.919 -0.663 -25.152 1.00 66.31 106 GLU A N 1
ATOM 831 C CA . GLU A 1 106 ? 0.191 -0.907 -26.403 1.00 66.31 106 GLU A CA 1
ATOM 832 C C . GLU A 1 106 ? 0.212 -2.385 -26.827 1.00 66.31 106 GLU A C 1
ATOM 834 O O . GLU A 1 106 ? -0.815 -2.916 -27.254 1.00 66.31 106 GLU A O 1
ATOM 839 N N . ARG A 1 107 ? 1.336 -3.097 -26.658 1.00 66.38 107 ARG A N 1
ATOM 840 C CA . ARG A 1 107 ? 1.417 -4.546 -26.934 1.00 66.38 107 ARG A CA 1
ATOM 841 C C . ARG A 1 107 ? 0.479 -5.344 -26.037 1.00 66.38 107 ARG A C 1
ATOM 843 O O . ARG A 1 107 ? -0.282 -6.171 -26.531 1.00 66.38 107 ARG A O 1
ATOM 850 N N . GLN A 1 108 ? 0.442 -5.031 -24.741 1.00 60.12 108 GLN A N 1
ATOM 851 C CA . GLN A 1 108 ? -0.492 -5.673 -23.815 1.00 60.12 108 GLN A CA 1
ATOM 852 C C . GLN A 1 108 ? -1.969 -5.414 -24.156 1.00 60.12 108 GLN A C 1
ATOM 854 O O . GLN A 1 108 ? -2.821 -6.227 -23.790 1.00 60.12 108 GLN A O 1
ATOM 859 N N . ARG A 1 109 ? -2.282 -4.298 -24.831 1.00 54.91 109 ARG A N 1
ATOM 860 C CA . ARG A 1 109 ? -3.626 -3.981 -25.342 1.00 54.91 109 ARG A CA 1
ATOM 861 C C . ARG A 1 109 ? -3.988 -4.839 -26.557 1.00 54.91 109 ARG A C 1
ATOM 863 O O . ARG A 1 109 ? -5.127 -5.282 -26.663 1.00 54.91 109 ARG A O 1
ATOM 870 N N . SER A 1 110 ? -3.018 -5.101 -27.434 1.00 54.94 110 SER A N 1
ATOM 871 C CA . SER A 1 110 ? -3.185 -5.970 -28.604 1.00 54.94 110 SER A CA 1
ATOM 872 C C . SER A 1 110 ? -3.363 -7.439 -28.207 1.00 54.94 110 SER A C 1
ATOM 874 O O . SER A 1 110 ? -4.294 -8.086 -28.679 1.00 54.94 110 SER A O 1
ATOM 876 N N . ASP A 1 111 ? -2.549 -7.957 -27.285 1.00 54.06 111 ASP A N 1
ATOM 877 C CA . ASP A 1 111 ? -2.596 -9.376 -26.888 1.00 54.06 111 ASP A CA 1
ATOM 878 C C . ASP A 1 111 ? -3.850 -9.740 -26.071 1.00 54.06 111 ASP A C 1
ATOM 880 O O . ASP A 1 111 ? -4.277 -10.893 -26.057 1.00 54.06 111 ASP A O 1
ATOM 884 N N . ARG A 1 112 ? -4.490 -8.755 -25.421 1.00 51.97 112 ARG A N 1
ATOM 885 C CA . ARG A 1 112 ? -5.772 -8.927 -24.710 1.00 51.97 112 ARG A CA 1
ATOM 886 C C . ARG A 1 112 ? -7.012 -8.769 -25.599 1.00 51.97 112 ARG A C 1
ATOM 888 O O . ARG A 1 112 ? -8.117 -9.014 -25.128 1.00 51.97 112 ARG A O 1
ATOM 895 N N . SER A 1 113 ? -6.862 -8.416 -26.878 1.00 46.38 113 SER A N 1
ATOM 896 C CA . SER A 1 113 ? -7.969 -8.079 -27.795 1.00 46.38 113 SER A CA 1
ATOM 897 C C . SER A 1 113 ? -8.839 -9.259 -28.284 1.00 46.38 113 SER A C 1
ATOM 899 O O . SER A 1 113 ? -9.494 -9.162 -29.318 1.00 46.38 113 SER A O 1
ATOM 901 N N . GLY A 1 114 ? -8.919 -10.351 -27.518 1.00 46.41 114 GLY A N 1
ATOM 902 C CA . GLY A 1 114 ? -10.051 -11.285 -27.576 1.00 46.41 114 GLY A CA 1
ATOM 903 C C . GLY A 1 114 ? -11.235 -10.853 -26.698 1.00 46.41 114 GLY A C 1
ATOM 904 O O . GLY A 1 114 ? -12.359 -11.284 -26.934 1.00 46.41 114 GLY A O 1
ATOM 905 N N . GLU A 1 115 ? -11.012 -9.970 -25.720 1.00 38.91 115 GLU A N 1
ATOM 906 C CA . GLU A 1 115 ? -12.054 -9.431 -24.849 1.00 38.91 115 GLU A CA 1
ATOM 907 C C . GLU A 1 115 ? -11.728 -7.961 -24.561 1.00 38.91 115 GLU A C 1
ATOM 909 O O . GLU A 1 115 ? -10.686 -7.630 -23.993 1.00 38.91 115 GLU A O 1
ATOM 914 N N . VAL A 1 116 ? -12.589 -7.052 -25.027 1.00 39.53 116 VAL A N 1
ATOM 915 C CA . VAL A 1 116 ? -12.419 -5.602 -24.864 1.00 39.53 116 VAL A CA 1
ATOM 916 C C . VAL A 1 116 ? -12.648 -5.243 -23.397 1.00 39.53 116 VAL A C 1
ATOM 918 O O . VAL A 1 116 ? -13.708 -4.759 -23.010 1.00 39.53 116 VAL A O 1
ATOM 921 N N . VAL A 1 117 ? -11.637 -5.459 -22.560 1.00 37.69 117 VAL A N 1
ATOM 922 C CA . VAL A 1 117 ? -11.519 -4.727 -21.305 1.00 37.69 117 VAL A CA 1
ATOM 923 C C . VAL A 1 117 ? -11.023 -3.347 -21.703 1.00 37.69 117 VAL A C 1
ATOM 925 O O . VAL A 1 117 ? -9.827 -3.137 -21.919 1.00 37.69 117 VAL A O 1
ATOM 928 N N . ALA A 1 118 ? -11.964 -2.414 -21.869 1.00 37.84 118 ALA A N 1
ATOM 929 C CA . ALA A 1 118 ? -11.652 -0.998 -21.796 1.00 37.84 118 ALA A CA 1
ATOM 930 C C . ALA A 1 118 ? -10.754 -0.826 -20.568 1.00 37.84 118 ALA A C 1
ATOM 932 O O . ALA A 1 118 ? -11.148 -1.205 -19.464 1.00 37.84 118 ALA A O 1
ATOM 933 N N . ILE A 1 119 ? -9.517 -0.362 -20.768 1.00 41.94 119 ILE A N 1
ATOM 934 C CA . ILE A 1 119 ? -8.704 0.097 -19.648 1.00 41.94 119 ILE A CA 1
ATOM 935 C C . ILE A 1 119 ? -9.570 1.179 -19.025 1.00 41.94 119 ILE A C 1
ATOM 937 O O . ILE A 1 119 ? -9.775 2.216 -19.653 1.00 41.94 119 ILE A O 1
ATOM 941 N N . ASP A 1 120 ? -10.165 0.872 -17.875 1.00 38.78 120 ASP A N 1
ATOM 942 C CA . ASP A 1 120 ? -10.915 1.827 -17.083 1.00 38.78 120 ASP A CA 1
ATOM 943 C C . ASP A 1 120 ? -9.912 2.900 -16.685 1.00 38.78 120 ASP A C 1
ATOM 945 O O . ASP A 1 120 ? -9.073 2.702 -15.810 1.00 38.78 120 ASP A O 1
ATOM 949 N N . ASP A 1 121 ? -9.855 3.910 -17.541 1.00 43.03 121 ASP A N 1
ATOM 950 C CA . ASP A 1 121 ? -9.420 5.273 -17.353 1.00 43.03 121 ASP A CA 1
ATOM 951 C C . ASP A 1 121 ? -8.460 5.527 -16.184 1.00 43.03 121 ASP A C 1
ATOM 953 O O . ASP A 1 121 ? -8.717 6.392 -15.352 1.00 43.03 121 ASP A O 1
ATOM 957 N N . ASN A 1 122 ? -7.358 4.767 -16.089 1.00 47.69 122 ASN A N 1
ATOM 958 C CA . ASN A 1 122 ? -6.507 4.787 -14.903 1.00 47.69 122 ASN A CA 1
ATOM 959 C C . ASN A 1 122 ? -5.857 6.176 -14.783 1.00 47.69 122 ASN A C 1
ATOM 961 O O . ASN A 1 122 ? -4.933 6.488 -15.548 1.00 47.69 122 ASN A O 1
ATOM 965 N N . PRO A 1 123 ? -6.277 7.016 -13.817 1.00 49.97 123 PRO A N 1
ATOM 966 C CA . PRO A 1 123 ? -5.812 8.396 -13.732 1.00 49.97 123 PRO A CA 1
ATOM 967 C C . PRO A 1 123 ? -4.306 8.478 -13.454 1.00 49.97 123 PRO A C 1
ATOM 969 O O . PRO A 1 123 ? -3.660 9.454 -13.831 1.00 49.97 123 PRO A O 1
ATOM 972 N N . GLY A 1 124 ? -3.735 7.429 -12.850 1.00 52.06 124 GLY A N 1
ATOM 973 C CA . GLY A 1 124 ? -2.304 7.292 -12.587 1.00 52.06 124 GLY A CA 1
ATOM 974 C C . GLY A 1 124 ? -1.462 6.968 -13.825 1.00 52.06 124 GLY A C 1
ATOM 975 O O . GLY A 1 124 ? -0.249 7.141 -13.773 1.00 52.06 124 GLY A O 1
ATOM 976 N N . LEU A 1 125 ? -2.076 6.544 -14.936 1.00 51.69 125 LEU A N 1
ATOM 977 C CA . LEU A 1 125 ? -1.395 6.315 -16.218 1.00 51.69 125 LEU A CA 1
ATOM 978 C C . LEU A 1 125 ? -1.605 7.460 -17.221 1.00 51.69 125 LEU A C 1
ATOM 980 O O . LEU A 1 125 ? -0.799 7.621 -18.135 1.00 51.69 125 LEU A O 1
ATOM 984 N N . ARG A 1 126 ? -2.632 8.303 -17.034 1.00 54.53 126 ARG A N 1
ATOM 985 C CA . ARG A 1 126 ? -2.949 9.420 -17.946 1.00 54.53 126 ARG A CA 1
ATOM 986 C C . ARG A 1 126 ? -1.779 10.381 -18.162 1.00 54.53 126 ARG A C 1
ATOM 988 O O . ARG A 1 126 ? -1.503 10.754 -19.294 1.00 54.53 126 ARG A O 1
ATOM 995 N N . TRP A 1 127 ? -1.039 10.731 -17.110 1.00 52.28 127 TRP A N 1
ATOM 996 C CA . TRP A 1 127 ? 0.081 11.672 -17.229 1.00 52.28 127 TRP A CA 1
ATOM 997 C C . TRP A 1 127 ? 1.266 11.136 -18.053 1.00 52.28 127 TRP A C 1
ATOM 999 O O . TRP A 1 127 ? 2.087 11.929 -18.506 1.00 52.28 127 TRP A O 1
ATOM 1009 N N . TRP A 1 128 ? 1.361 9.818 -18.263 1.00 52.06 128 TRP A N 1
ATOM 1010 C CA . TRP A 1 128 ? 2.389 9.199 -19.107 1.00 52.06 128 TRP A CA 1
ATOM 1011 C C . TRP A 1 128 ? 2.047 9.250 -20.596 1.00 52.06 128 TRP A C 1
ATOM 1013 O O . TRP A 1 128 ? 2.938 9.204 -21.449 1.00 52.06 128 TRP A O 1
ATOM 1023 N N . LEU A 1 129 ? 0.749 9.266 -20.913 1.00 50.31 129 LEU A N 1
ATOM 1024 C CA . LEU A 1 129 ? 0.253 9.118 -22.277 1.00 50.31 129 LEU A CA 1
ATOM 1025 C C . LEU A 1 129 ? 0.185 10.450 -23.030 1.00 50.31 129 LEU A C 1
ATOM 1027 O O . LEU A 1 129 ? 0.346 10.417 -24.255 1.00 50.31 129 LEU A O 1
ATOM 1031 N N . GLY A 1 130 ? 0.077 11.571 -22.310 1.00 49.75 130 GLY A N 1
ATOM 1032 C CA . GLY A 1 130 ? -0.053 12.929 -22.847 1.00 49.75 130 GLY A CA 1
ATOM 1033 C C . GLY A 1 130 ? -1.268 13.629 -22.266 1.00 49.75 130 GLY A C 1
ATOM 1034 O O . GLY A 1 130 ? -2.375 13.072 -22.428 1.00 49.75 130 GLY A O 1
#

Nearest PDB structures (foldseek):
  3g7c-assembly1_A  TM=2.745E-01  e=2.855E+00  Homo sapiens
  3v5y-assembly4_D  TM=2.482E-01  e=2.125E+00  Homo sapiens

pLDDT: mean 74.32, std 15.4, range [37.69, 97.31]

Radius of gyration: 23.82 Å; Cα contacts (8 Å, |Δi|>4): 37; chains: 1; bounding box: 53×27×61 Å

Solvent-accessible surface area (backbone atoms only — not comparable to full-atom values): 7790 Å² total; per-residue (Å²): 132,54,70,66,61,65,52,72,77,44,100,72,79,53,72,71,58,49,52,54,53,51,51,55,50,48,54,52,49,54,50,51,50,55,51,50,50,52,53,50,51,50,52,50,53,51,51,51,54,51,50,55,48,42,65,71,77,36,88,51,66,66,51,37,52,51,54,50,59,54,68,76,40,71,88,51,89,77,58,63,71,57,52,29,62,79,63,72,50,52,74,66,53,54,50,50,43,55,51,52,54,50,51,52,55,53,48,57,52,58,76,44,64,90,54,89,71,71,77,74,76,52,73,79,53,45,81,80,77,108

Secondary structure (DSSP, 8-state):
--HHHHHHT-S---HHHHHHHHHHHHHHHHHHHHHHHHHHHHHHHHHHHHHHHHHHH---HHHHHHHHHHHH-TTS---HHHHHHHTT--HHHHHHHHHHHHHHHHHHHHHTTTS-------HHHHHHH-

Sequence (130 aa):
QSIAEVVSGRKKISVTEGVVHLEQLNEQLEQLDRQRDALIALHQQIRGRVSAAVDTDFEDYSQRTMVHALIETPRIKPDLGLMARELNLSQSDISAVMSRVRELVERQRSDRSGEVVAIDDNPGLRWWLG

M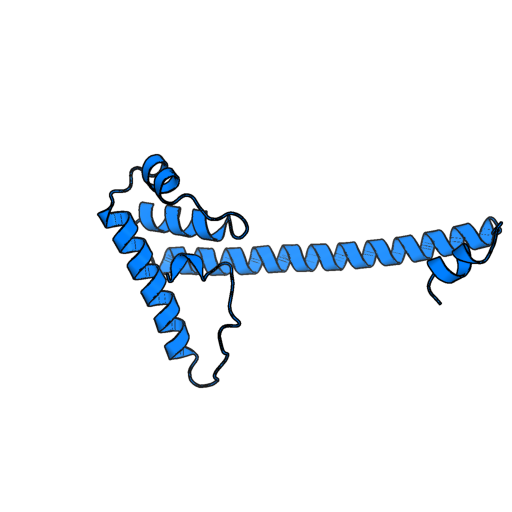ean predicted aligned error: 11.55 Å